Protein AF-A0A534QZD4-F1 (afdb_monomer_lite)

Radius of gyration: 24.25 Å; chains: 1; bounding box: 90×57×41 Å

Foldseek 3Di:
DPPPDPPPPPDPPPPPPPPPPPDAQPNDPCRVVLLVVLLVVLPVFAQQAPQQALVSSLVSSLVSLVVCCVVVSHPPNSSVVSSVQSNQFCRNQPQKFWKWWDDPPDDALDIDIHIDSHQVVNDYDPPIWMFTAPGRTRVCRLPPQDTDTPDDDDDDPDGGSDDD

pLDDT: mean 78.19, std 18.88, range [34.69, 98.44]

Secondary structure (DSSP, 8-state):
---SSSSS-------------PPPTTSSTTHHHHHHHHHHHHHHHS-TTT-SSHHHHHHHHHHHHHHHHHTTSS-GGGHHHHHHHHTTB-TT-TT-EEEEEPPTTSPTT--EEEEESSGGG-PPPTT--EEE-SSSBTTTTTT----EE---S----PPPS---

Structure (mmCIF, N/CA/C/O backbone):
data_AF-A0A534QZD4-F1
#
_entry.id   AF-A0A534QZD4-F1
#
loop_
_atom_site.group_PDB
_atom_site.id
_atom_site.type_symbol
_atom_site.label_atom_id
_atom_site.label_alt_id
_atom_site.label_comp_id
_atom_site.label_asym_id
_atom_site.label_entity_id
_atom_site.label_seq_id
_atom_site.pdbx_PDB_ins_code
_atom_site.Cartn_x
_atom_site.Cartn_y
_atom_site.Cartn_z
_atom_site.occupancy
_atom_site.B_iso_or_equiv
_atom_site.auth_seq_id
_atom_site.auth_comp_id
_atom_site.auth_asym_id
_atom_site.auth_atom_id
_atom_site.pdbx_PDB_model_num
ATOM 1 N N . MET A 1 1 ? -64.796 38.487 -14.837 1.00 39.72 1 MET A N 1
ATOM 2 C CA . MET A 1 1 ? -64.273 38.763 -13.482 1.00 39.72 1 MET A CA 1
ATOM 3 C C . MET A 1 1 ? -63.276 37.658 -13.155 1.00 39.72 1 MET A C 1
ATOM 5 O O . MET A 1 1 ? -63.660 36.579 -12.735 1.00 39.72 1 MET A O 1
ATOM 9 N N . ARG A 1 2 ? -62.022 37.877 -13.568 1.00 48.62 2 ARG A N 1
ATOM 10 C CA . ARG A 1 2 ? -60.943 36.885 -13.733 1.00 48.62 2 ARG A CA 1
ATOM 11 C C . ARG A 1 2 ? -59.748 37.285 -12.860 1.00 48.62 2 ARG A C 1
ATOM 13 O O . ARG A 1 2 ? -58.672 37.449 -13.400 1.00 48.62 2 ARG A O 1
ATOM 20 N N . PHE A 1 3 ? -59.928 37.553 -11.564 1.00 43.56 3 PHE A N 1
ATOM 21 C CA . PHE A 1 3 ? -58.823 38.098 -10.749 1.00 43.56 3 PHE A CA 1
ATOM 22 C C . PHE A 1 3 ? -58.857 37.727 -9.255 1.00 43.56 3 PHE A C 1
ATOM 24 O O . PHE A 1 3 ? -58.450 38.536 -8.436 1.00 43.56 3 PHE A O 1
ATOM 31 N N . LEU A 1 4 ? -59.317 36.531 -8.860 1.00 46.62 4 LEU A N 1
ATOM 32 C CA . LEU A 1 4 ? -59.301 36.130 -7.436 1.00 46.62 4 LEU A CA 1
ATOM 33 C C . LEU A 1 4 ? -58.994 34.637 -7.194 1.00 46.62 4 LEU A C 1
ATOM 35 O O . LEU A 1 4 ? -59.539 34.040 -6.276 1.00 46.62 4 LEU A O 1
ATOM 39 N N . VAL A 1 5 ? -58.136 34.002 -8.003 1.00 46.34 5 VAL A N 1
ATOM 40 C CA . VAL A 1 5 ? -57.723 32.593 -7.757 1.00 46.34 5 VAL A CA 1
ATOM 41 C C . VAL A 1 5 ? -56.195 32.422 -7.669 1.00 46.34 5 VAL A C 1
ATOM 43 O O . VAL A 1 5 ? -55.698 31.352 -7.343 1.00 46.34 5 VAL A O 1
ATOM 46 N N . SER A 1 6 ? -55.412 33.484 -7.870 1.00 43.28 6 SER A N 1
ATOM 47 C CA . SER A 1 6 ? -53.945 33.382 -7.980 1.00 43.28 6 SER A CA 1
ATOM 48 C C . SER A 1 6 ? -53.164 33.594 -6.673 1.00 43.28 6 SER A C 1
ATOM 50 O O . SER A 1 6 ? -51.946 33.709 -6.727 1.00 43.28 6 SER A O 1
ATOM 52 N N . ALA A 1 7 ? -53.815 33.645 -5.505 1.00 46.75 7 ALA A N 1
ATOM 53 C CA . ALA A 1 7 ? -53.177 34.099 -4.258 1.00 46.75 7 ALA A CA 1
ATOM 54 C C . ALA A 1 7 ? -52.979 33.023 -3.166 1.00 46.75 7 ALA A C 1
ATOM 56 O O . ALA A 1 7 ? -52.771 33.377 -2.011 1.00 46.75 7 ALA A O 1
ATOM 57 N N . LEU A 1 8 ? -53.030 31.722 -3.488 1.00 49.00 8 LEU A N 1
ATOM 58 C CA . LEU A 1 8 ? -52.866 30.647 -2.485 1.00 49.00 8 LEU A CA 1
ATOM 59 C C . LEU A 1 8 ? -51.795 29.591 -2.808 1.00 49.00 8 LEU A C 1
ATOM 61 O O . LEU A 1 8 ? -51.758 28.543 -2.174 1.00 49.00 8 LEU A O 1
ATOM 65 N N . ILE A 1 9 ? -50.871 29.854 -3.735 1.00 55.41 9 ILE A N 1
ATOM 66 C CA . ILE A 1 9 ? -49.767 28.920 -4.048 1.00 55.41 9 ILE A CA 1
ATOM 67 C C . ILE A 1 9 ? -48.424 29.617 -3.797 1.00 55.41 9 ILE A C 1
ATOM 69 O O . ILE A 1 9 ? -47.546 29.691 -4.648 1.00 55.41 9 ILE A O 1
ATOM 73 N N . GLY A 1 10 ? -48.299 30.204 -2.608 1.00 51.59 10 GLY A N 1
ATOM 74 C CA . GLY A 1 10 ? -47.109 30.900 -2.119 1.00 51.59 10 GLY A CA 1
ATOM 75 C C . GLY A 1 10 ? -46.444 30.153 -0.966 1.00 51.59 10 GLY A C 1
ATOM 76 O O . GLY A 1 10 ? -46.134 30.750 0.054 1.00 51.59 10 GLY A O 1
ATOM 77 N N . CYS A 1 11 ? -46.290 28.835 -1.075 1.00 51.53 11 CYS A N 1
ATOM 78 C CA . CYS A 1 11 ? -45.468 28.058 -0.146 1.00 51.53 11 CYS A CA 1
ATOM 79 C C . CYS A 1 11 ? -44.905 26.827 -0.865 1.00 51.53 11 CYS A C 1
ATOM 81 O O . CYS A 1 11 ? -45.069 25.685 -0.443 1.00 51.53 11 CYS A O 1
ATOM 83 N N . ALA A 1 12 ? -44.262 27.065 -2.011 1.00 57.97 12 ALA A N 1
ATOM 84 C CA . ALA A 1 12 ? -43.355 26.088 -2.591 1.00 57.97 12 ALA A CA 1
ATOM 85 C C . ALA A 1 12 ? -42.131 26.016 -1.671 1.00 57.97 12 ALA A C 1
ATOM 87 O O . ALA A 1 12 ? -41.159 26.752 -1.832 1.00 57.97 12 ALA A O 1
ATOM 88 N N . LEU A 1 13 ? -42.236 25.166 -0.650 1.00 54.75 13 LEU A N 1
ATOM 89 C CA . LEU A 1 13 ? -41.132 24.710 0.172 1.00 54.75 13 LEU A CA 1
ATOM 90 C C . LEU A 1 13 ? -40.152 24.011 -0.780 1.00 54.75 13 LEU A C 1
ATOM 92 O O . LEU A 1 13 ? -40.285 22.825 -1.082 1.00 54.75 13 LEU A O 1
ATOM 96 N N . VAL A 1 14 ? -39.211 24.776 -1.335 1.00 57.28 14 VAL A N 1
ATOM 97 C CA . VAL A 1 14 ? -38.081 24.238 -2.086 1.00 57.28 14 VAL A CA 1
ATOM 98 C C . VAL A 1 14 ? -37.223 23.506 -1.061 1.00 57.28 14 VAL A C 1
ATOM 100 O O . VAL A 1 14 ? -36.312 24.069 -0.463 1.00 57.28 14 VAL A O 1
ATOM 103 N N . LEU A 1 15 ? -37.563 22.241 -0.821 1.00 53.72 15 LEU A N 1
ATOM 104 C CA . LEU A 1 15 ? -36.678 21.252 -0.226 1.00 53.72 15 LEU A CA 1
ATOM 105 C C . LEU A 1 15 ? -35.525 21.067 -1.208 1.00 53.72 15 LEU A C 1
ATOM 107 O O . LEU A 1 15 ? -35.501 20.140 -2.019 1.00 53.72 15 LEU A O 1
ATOM 111 N N . THR A 1 16 ? -34.565 21.987 -1.158 1.00 56.31 16 THR A N 1
ATOM 112 C CA . THR A 1 16 ? -33.219 21.732 -1.636 1.00 56.31 16 THR A CA 1
ATOM 113 C C . THR A 1 16 ? -32.700 20.566 -0.809 1.00 56.31 16 THR A C 1
ATOM 115 O O . THR A 1 16 ? -32.209 20.710 0.307 1.00 56.31 16 THR A O 1
ATOM 118 N N . GLY A 1 17 ? -32.867 19.361 -1.350 1.00 47.66 17 GLY A N 1
ATOM 119 C CA . GLY A 1 17 ? -32.149 18.187 -0.902 1.00 47.66 17 GLY A CA 1
ATOM 120 C C . GLY A 1 17 ? -30.670 18.448 -1.132 1.00 47.66 17 GLY A C 1
ATOM 121 O O . GLY A 1 17 ? -30.125 18.064 -2.166 1.00 47.66 17 GLY A O 1
ATOM 122 N N . ALA A 1 18 ? -30.028 19.130 -0.184 1.00 48.41 18 ALA A N 1
ATOM 123 C CA . ALA A 1 18 ? -28.590 19.129 -0.061 1.00 48.41 18 ALA A CA 1
ATOM 124 C C . ALA A 1 18 ? -28.210 17.657 0.084 1.00 48.41 18 ALA A C 1
ATOM 126 O O . ALA A 1 18 ? -28.401 17.038 1.131 1.00 48.41 18 ALA A O 1
ATOM 127 N N . ARG A 1 19 ? -27.749 17.060 -1.018 1.00 48.72 19 ARG A N 1
ATOM 128 C CA . ARG A 1 19 ? -27.028 15.797 -0.976 1.00 48.72 19 ARG A CA 1
ATOM 129 C C . ARG A 1 19 ? -25.882 16.079 -0.017 1.00 48.72 19 ARG A C 1
ATOM 131 O O . ARG A 1 19 ? -24.965 16.809 -0.378 1.00 48.72 19 ARG A O 1
ATOM 138 N N . VAL A 1 20 ? -25.969 15.580 1.215 1.00 48.69 20 VAL A N 1
ATOM 139 C CA . VAL A 1 20 ? -24.834 15.585 2.132 1.00 48.69 20 VAL A CA 1
ATOM 140 C C . VAL A 1 20 ? -23.797 14.715 1.441 1.00 48.69 20 VAL A C 1
ATOM 142 O O . VAL A 1 20 ? -23.859 13.488 1.499 1.00 48.69 20 VAL A O 1
ATOM 145 N N . ALA A 1 21 ? -22.917 15.350 0.670 1.00 59.88 21 ALA A N 1
ATOM 146 C CA . ALA A 1 21 ? -21.754 14.703 0.117 1.00 59.88 21 ALA A CA 1
ATOM 147 C C . ALA A 1 21 ? -20.974 14.210 1.334 1.00 59.88 21 ALA A C 1
ATOM 149 O O . ALA A 1 21 ? -20.469 15.001 2.130 1.00 59.88 21 ALA A O 1
ATOM 150 N N . GLY A 1 22 ? -21.000 12.898 1.565 1.00 62.75 22 GLY A N 1
ATOM 151 C CA . GLY A 1 22 ? -20.241 12.309 2.651 1.00 62.75 22 GLY A CA 1
ATOM 152 C C . GLY A 1 22 ? -18.774 12.641 2.421 1.00 62.75 22 GLY A C 1
ATOM 153 O O . GLY A 1 22 ? -18.256 12.328 1.353 1.00 62.75 22 GLY A O 1
ATOM 154 N N . ALA A 1 23 ? -18.135 13.277 3.404 1.00 77.00 23 ALA A N 1
ATOM 155 C CA . ALA A 1 23 ? -16.720 13.626 3.338 1.00 77.00 23 ALA A CA 1
ATOM 156 C C . AL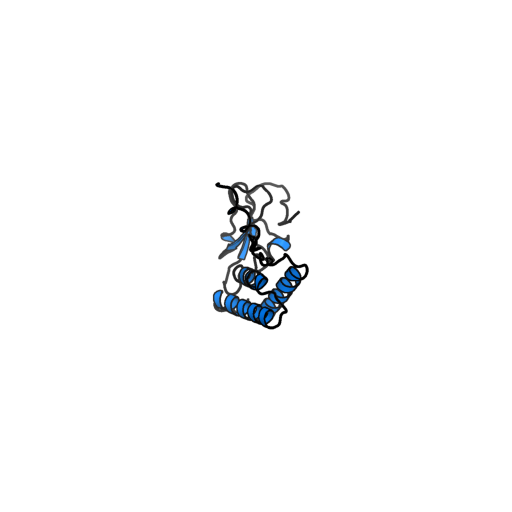A A 1 23 ? -15.900 12.403 2.890 1.00 77.00 23 ALA A C 1
ATOM 158 O O . ALA A 1 23 ? -16.044 11.313 3.463 1.00 77.00 23 ALA A O 1
ATOM 159 N N . ALA A 1 24 ? -15.064 12.569 1.873 1.00 86.38 24 ALA A N 1
ATOM 160 C CA . ALA A 1 24 ? -14.123 11.561 1.429 1.00 86.38 24 ALA A CA 1
ATOM 161 C C . ALA A 1 24 ? -13.125 11.224 2.551 1.00 86.38 24 ALA A C 1
ATOM 163 O O . ALA A 1 24 ? -13.068 11.862 3.610 1.00 86.38 24 ALA A O 1
ATOM 164 N N . CYS A 1 25 ? -12.368 10.147 2.355 1.00 90.38 25 CYS A N 1
ATOM 165 C CA . CYS A 1 25 ? -11.230 9.889 3.224 1.00 90.38 25 CYS A CA 1
ATOM 166 C C . CYS A 1 25 ? -10.130 10.908 2.930 1.00 90.38 25 CYS A C 1
ATOM 168 O O . CYS A 1 25 ? -9.724 11.028 1.777 1.00 90.38 25 CYS A O 1
ATOM 170 N N . GLY A 1 26 ? -9.652 11.595 3.964 1.00 88.69 26 GLY A N 1
ATOM 171 C CA . GLY A 1 26 ? -8.655 12.663 3.853 1.00 88.69 26 GLY A CA 1
ATOM 172 C C . GLY A 1 26 ? -9.243 14.056 4.078 1.00 88.69 26 GLY A C 1
ATOM 173 O O . GLY A 1 26 ? -8.506 14.967 4.432 1.00 88.69 26 GLY A O 1
ATOM 174 N N . ASP A 1 27 ? -10.566 14.204 3.985 1.00 90.00 27 ASP A N 1
ATOM 175 C CA . ASP A 1 27 ? -11.252 15.480 4.229 1.00 90.00 27 ASP A CA 1
ATOM 176 C C . ASP A 1 27 ? -11.253 15.869 5.716 1.00 90.00 27 ASP A C 1
ATOM 178 O O . ASP A 1 27 ? -11.516 17.020 6.063 1.00 90.00 27 ASP A O 1
ATOM 182 N N . ARG A 1 28 ? -11.005 14.910 6.620 1.00 90.12 28 ARG A N 1
ATOM 183 C CA . ARG A 1 28 ? -10.876 15.176 8.056 1.00 90.12 28 ARG A CA 1
ATOM 184 C C . ARG A 1 28 ? -9.412 15.099 8.487 1.00 90.12 28 ARG A C 1
ATOM 186 O O . ARG A 1 28 ? -8.749 14.125 8.132 1.00 90.12 28 ARG A O 1
ATOM 193 N N . PRO A 1 29 ? -8.938 16.017 9.352 1.00 89.06 29 PRO A N 1
ATOM 194 C CA . PRO A 1 29 ? -7.542 16.050 9.801 1.00 89.06 29 PRO A CA 1
ATOM 195 C C . PRO A 1 29 ? -7.018 14.727 10.384 1.00 89.06 29 PRO A C 1
ATOM 197 O O . PRO A 1 29 ? -5.839 14.422 10.255 1.00 89.06 29 PRO A O 1
ATOM 200 N N . GLY A 1 30 ? -7.884 13.920 11.009 1.00 92.62 30 GLY A N 1
ATOM 201 C CA . GLY A 1 30 ? -7.506 12.629 11.597 1.00 92.62 30 GLY A CA 1
ATOM 202 C C . GLY A 1 30 ? -7.454 11.449 10.619 1.00 92.62 30 GLY A C 1
ATOM 203 O O . GLY A 1 30 ? -6.921 10.398 10.972 1.00 92.62 30 GLY A O 1
ATOM 204 N N . ASP A 1 31 ? -7.985 11.588 9.401 1.00 93.88 31 ASP A N 1
ATOM 205 C CA . ASP A 1 31 ? -8.084 10.478 8.447 1.00 93.88 31 ASP A CA 1
ATOM 206 C C . ASP A 1 31 ? -6.715 9.919 8.021 1.00 93.88 31 ASP A C 1
ATOM 208 O O . ASP A 1 31 ? -6.562 8.693 8.042 1.00 93.88 31 ASP A O 1
ATOM 212 N N . PRO A 1 32 ? -5.700 10.744 7.679 1.00 92.25 32 PRO A N 1
ATOM 213 C CA . PRO A 1 32 ? -4.390 10.226 7.287 1.00 92.25 32 PRO A CA 1
ATOM 214 C C . PRO A 1 32 ? -3.726 9.421 8.410 1.00 92.25 32 PRO A C 1
ATOM 216 O O . PRO A 1 32 ? -3.219 8.326 8.166 1.00 92.25 32 PRO A O 1
ATOM 219 N N . GLY A 1 33 ? -3.797 9.923 9.648 1.00 94.69 33 GLY A N 1
ATOM 220 C CA . GLY A 1 33 ? -3.260 9.244 10.828 1.00 94.69 33 GLY A CA 1
ATOM 221 C C . GLY A 1 33 ? -3.969 7.920 11.112 1.00 94.69 33 GLY A C 1
ATOM 222 O O . GLY A 1 33 ? -3.312 6.906 11.336 1.00 94.69 33 GLY A O 1
ATOM 223 N N . ALA A 1 34 ? -5.301 7.894 11.021 1.00 96.19 34 ALA A N 1
ATOM 224 C CA . ALA A 1 34 ? -6.090 6.677 11.208 1.00 96.19 34 ALA A CA 1
ATOM 225 C C . ALA A 1 34 ? -5.788 5.615 10.138 1.00 96.19 34 ALA A C 1
ATOM 227 O O . ALA A 1 34 ? -5.652 4.429 10.452 1.00 96.19 34 ALA A O 1
ATOM 228 N N . VAL A 1 35 ? -5.642 6.026 8.872 1.00 95.88 35 VAL A N 1
ATOM 229 C CA . VAL A 1 35 ? -5.236 5.127 7.782 1.00 95.88 35 VAL A CA 1
ATOM 230 C C . VAL A 1 35 ? -3.834 4.580 8.038 1.00 95.88 35 VAL A C 1
ATOM 232 O O . VAL A 1 35 ? -3.646 3.369 7.953 1.00 95.88 35 VAL A O 1
ATOM 235 N N . ALA A 1 36 ? -2.867 5.435 8.383 1.00 94.00 36 ALA A N 1
ATOM 236 C CA . ALA A 1 36 ? -1.495 5.018 8.669 1.00 94.00 36 ALA A CA 1
ATOM 237 C C . ALA A 1 36 ? -1.424 4.034 9.849 1.00 94.00 36 ALA A C 1
ATOM 239 O O . ALA A 1 36 ? -0.814 2.974 9.723 1.00 94.00 36 ALA A O 1
ATOM 240 N N . ALA A 1 37 ? -2.118 4.327 10.952 1.00 96.12 37 ALA A N 1
ATOM 241 C CA . ALA A 1 37 ? -2.179 3.452 12.121 1.00 96.12 37 ALA A CA 1
ATOM 242 C C . ALA A 1 37 ? -2.817 2.093 11.793 1.00 96.12 37 ALA A C 1
ATOM 244 O O . ALA A 1 37 ? -2.293 1.050 12.177 1.00 96.12 37 ALA A O 1
ATOM 245 N N . THR A 1 38 ? -3.912 2.086 11.025 1.00 97.38 38 THR A N 1
ATOM 246 C CA . THR A 1 38 ? -4.571 0.833 10.621 1.00 97.38 38 THR A CA 1
ATOM 247 C C . THR A 1 38 ? -3.679 0.003 9.695 1.00 97.38 38 THR A C 1
ATOM 249 O O . THR A 1 38 ? -3.656 -1.221 9.796 1.00 97.38 38 THR A O 1
ATOM 252 N N . ARG A 1 39 ? -2.923 0.649 8.797 1.00 94.81 39 ARG A N 1
ATOM 253 C CA . ARG A 1 39 ? -1.948 -0.037 7.938 1.00 94.81 39 ARG A CA 1
ATOM 254 C C . ARG A 1 39 ? -0.818 -0.654 8.759 1.00 94.81 39 ARG A C 1
ATOM 256 O O . ARG A 1 39 ? -0.547 -1.830 8.577 1.00 94.81 39 ARG A O 1
ATOM 263 N N . ALA A 1 40 ? -0.257 0.085 9.715 1.00 93.06 40 ALA A N 1
ATOM 264 C CA . ALA A 1 40 ? 0.754 -0.448 10.626 1.00 93.06 40 ALA A CA 1
ATOM 265 C C . ALA A 1 40 ? 0.226 -1.643 11.445 1.00 93.06 40 ALA A C 1
ATOM 267 O O . ALA A 1 40 ? 0.932 -2.632 11.623 1.00 93.06 40 ALA A O 1
ATOM 268 N N . ALA A 1 41 ? -1.035 -1.596 11.891 1.00 94.81 41 ALA A N 1
ATOM 269 C CA . ALA A 1 41 ? -1.680 -2.728 12.557 1.00 94.81 41 ALA A CA 1
ATOM 270 C C . ALA A 1 41 ? -1.846 -3.942 11.625 1.00 94.81 41 ALA A C 1
ATOM 272 O O . ALA A 1 41 ? -1.654 -5.077 12.057 1.00 94.81 41 ALA A O 1
ATOM 273 N N . ALA A 1 42 ? -2.170 -3.719 10.347 1.00 93.69 42 ALA A N 1
ATOM 274 C CA . ALA A 1 42 ? -2.223 -4.786 9.352 1.00 93.69 42 ALA A CA 1
ATOM 275 C C . ALA A 1 42 ? -0.834 -5.383 9.087 1.00 93.69 42 ALA A C 1
ATOM 277 O O . ALA A 1 42 ? -0.714 -6.598 9.029 1.00 93.69 42 ALA A O 1
ATOM 278 N N . ASP A 1 43 ? 0.213 -4.563 9.001 1.00 89.12 43 ASP A N 1
ATOM 279 C CA . ASP A 1 43 ? 1.588 -5.041 8.810 1.00 89.12 43 ASP A CA 1
ATOM 280 C C . ASP A 1 43 ? 2.096 -5.848 10.018 1.00 89.12 43 ASP A C 1
ATOM 282 O O . ASP A 1 43 ? 2.859 -6.796 9.850 1.00 89.12 43 ASP A O 1
ATOM 286 N N . ALA A 1 44 ? 1.643 -5.515 11.231 1.00 90.62 44 ALA A N 1
ATOM 287 C CA . ALA A 1 44 ? 1.963 -6.268 12.444 1.00 90.62 44 ALA A CA 1
ATOM 288 C C . ALA A 1 44 ? 1.148 -7.568 12.594 1.00 90.62 44 ALA A C 1
ATOM 290 O O . ALA A 1 44 ? 1.640 -8.539 13.163 1.00 90.62 44 ALA A O 1
ATOM 291 N N . GLY A 1 45 ? -0.108 -7.578 12.133 1.00 90.31 45 GLY A N 1
ATOM 292 C CA . GLY A 1 45 ? -1.046 -8.688 12.337 1.00 90.31 45 GLY A CA 1
ATOM 293 C C . GLY A 1 45 ? -1.188 -9.654 11.158 1.00 90.31 45 GLY A C 1
ATOM 294 O O . GLY A 1 45 ? -1.668 -10.771 11.344 1.00 90.31 45 GLY A O 1
ATOM 295 N N . CYS A 1 46 ? -0.796 -9.246 9.951 1.00 92.38 46 CYS A N 1
ATOM 296 C CA . CYS A 1 46 ? -0.910 -10.040 8.732 1.00 92.38 46 CYS A CA 1
ATOM 297 C C . CYS A 1 46 ? 0.478 -10.430 8.230 1.00 92.38 46 CYS A C 1
ATOM 299 O O . CYS A 1 46 ? 1.269 -9.574 7.839 1.00 92.38 46 CYS A O 1
ATOM 301 N N . ASP A 1 47 ? 0.761 -11.731 8.183 1.00 84.88 47 ASP A N 1
ATOM 302 C CA . ASP A 1 47 ? 2.066 -12.224 7.746 1.00 84.88 47 ASP A CA 1
ATOM 303 C C . ASP A 1 47 ? 2.282 -11.985 6.240 1.00 84.88 47 ASP A C 1
ATOM 305 O O . ASP A 1 47 ? 1.780 -12.715 5.387 1.00 84.88 47 ASP A O 1
ATOM 309 N N . CYS A 1 48 ? 3.026 -10.930 5.909 1.00 85.81 48 CYS A N 1
ATOM 310 C CA . CYS A 1 48 ? 3.360 -10.562 4.535 1.00 85.81 48 CYS A CA 1
ATOM 311 C C . CYS A 1 48 ? 4.345 -11.547 3.877 1.00 85.81 48 CYS A C 1
ATOM 313 O O . CYS A 1 48 ? 4.260 -11.783 2.667 1.00 85.81 48 CYS A O 1
ATOM 315 N N . ALA A 1 49 ? 5.275 -12.106 4.662 1.00 76.62 49 ALA A N 1
ATOM 316 C CA . ALA A 1 49 ? 6.401 -12.898 4.172 1.00 76.62 49 ALA A CA 1
ATOM 317 C C . ALA A 1 49 ? 6.013 -14.353 3.896 1.00 76.62 49 ALA A C 1
ATOM 319 O O . ALA A 1 49 ? 6.506 -14.945 2.936 1.00 76.62 49 ALA A O 1
ATOM 320 N N . THR A 1 50 ? 5.119 -14.920 4.709 1.00 72.06 50 THR A N 1
ATOM 321 C CA . THR A 1 50 ? 4.686 -16.319 4.575 1.00 72.06 50 THR A CA 1
ATOM 322 C C . THR A 1 50 ? 3.280 -16.475 4.005 1.00 72.06 50 THR A C 1
ATOM 324 O O . THR A 1 50 ? 2.835 -17.606 3.794 1.00 72.06 50 THR A O 1
ATOM 327 N N . ALA A 1 51 ? 2.575 -15.374 3.703 1.00 79.81 51 ALA A N 1
ATOM 328 C CA . ALA A 1 51 ? 1.265 -15.435 3.060 1.00 79.81 51 ALA A CA 1
ATOM 329 C C . ALA A 1 51 ? 1.303 -16.347 1.823 1.00 79.81 51 ALA A C 1
ATOM 331 O O . ALA A 1 51 ? 1.886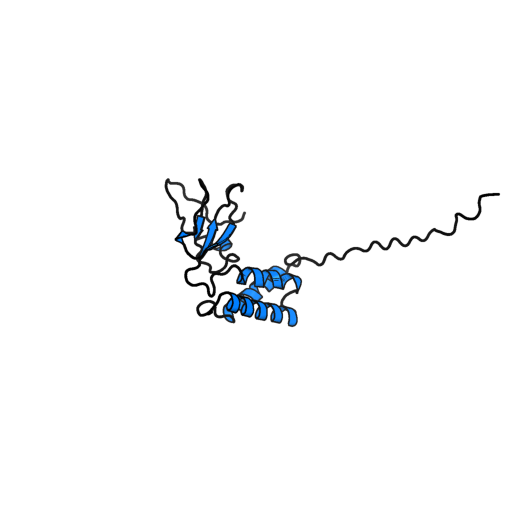 -16.011 0.796 1.00 79.81 51 ALA A O 1
ATOM 332 N N . ALA A 1 52 ? 0.611 -17.487 1.902 1.00 79.31 52 ALA A N 1
ATOM 333 C CA . ALA A 1 52 ? 0.596 -18.488 0.833 1.00 79.31 52 ALA A CA 1
ATOM 334 C C . ALA A 1 52 ? -0.009 -17.962 -0.483 1.00 79.31 52 ALA A C 1
ATOM 336 O O . ALA A 1 52 ? 0.257 -18.493 -1.559 1.00 79.31 52 ALA A O 1
ATOM 337 N N . ARG A 1 53 ? -0.853 -16.925 -0.395 1.00 89.25 53 ARG A N 1
ATOM 338 C CA . ARG A 1 53 ? -1.474 -16.237 -1.532 1.00 89.25 53 ARG A CA 1
ATOM 339 C C . ARG A 1 53 ? -1.669 -14.756 -1.213 1.00 89.25 53 ARG A C 1
ATOM 341 O O . ARG A 1 53 ? -2.132 -14.421 -0.124 1.00 89.25 53 ARG A O 1
ATOM 348 N N . HIS A 1 54 ? -1.448 -13.883 -2.193 1.00 93.69 54 HIS A N 1
ATOM 349 C CA . HIS A 1 54 ? -1.711 -12.441 -2.079 1.00 93.69 54 HIS A CA 1
ATOM 350 C C . HIS A 1 54 ? -3.111 -12.117 -1.545 1.00 93.69 54 HIS A C 1
ATOM 352 O O . HIS A 1 54 ? -3.273 -11.285 -0.658 1.00 93.69 54 HIS A O 1
ATOM 358 N N . GLY A 1 55 ? -4.128 -12.837 -2.032 1.00 93.19 55 GLY A N 1
ATOM 359 C CA . GLY A 1 55 ? -5.500 -12.654 -1.567 1.00 93.19 55 GLY A CA 1
ATOM 360 C C . GLY A 1 55 ? -5.654 -12.866 -0.060 1.00 93.19 55 GLY A C 1
ATOM 361 O O . GLY A 1 55 ? -6.392 -12.123 0.561 1.00 93.19 55 GLY A O 1
ATOM 362 N N . ALA A 1 56 ? -4.921 -13.808 0.550 1.00 92.69 56 ALA A N 1
ATOM 363 C CA . ALA A 1 56 ? -5.031 -14.072 1.989 1.00 92.69 56 ALA A CA 1
ATOM 364 C C . ALA A 1 56 ? -4.483 -12.902 2.808 1.00 92.69 56 ALA A C 1
ATOM 366 O O . ALA A 1 56 ? -5.072 -12.527 3.819 1.00 92.69 56 ALA A O 1
ATOM 367 N N . TYR A 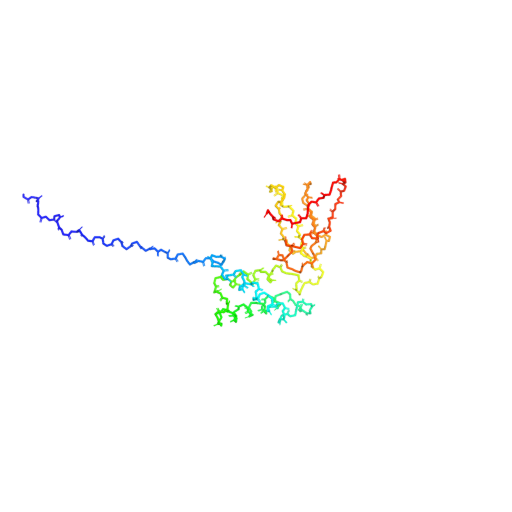1 57 ? -3.389 -12.295 2.342 1.00 94.38 57 TYR A N 1
ATOM 368 C CA . TYR A 1 57 ? -2.862 -11.076 2.942 1.00 94.38 57 TYR A CA 1
ATOM 369 C C . TYR A 1 57 ? -3.869 -9.919 2.824 1.00 94.38 57 TYR A C 1
ATOM 371 O O . TYR A 1 57 ? -4.156 -9.250 3.816 1.00 94.38 57 TYR A O 1
ATOM 379 N N . VAL A 1 58 ? -4.470 -9.718 1.644 1.00 95.88 58 VAL A N 1
ATOM 380 C CA . VAL A 1 58 ? -5.486 -8.669 1.437 1.00 95.88 58 VAL A CA 1
ATOM 381 C C . VAL A 1 58 ? -6.735 -8.914 2.290 1.00 95.88 58 VAL A C 1
ATOM 383 O O . VAL A 1 58 ? -7.257 -7.966 2.877 1.00 95.88 58 VAL A O 1
ATOM 386 N N . ASP A 1 59 ? -7.186 -10.164 2.403 1.00 95.81 59 ASP A N 1
ATOM 387 C CA . ASP A 1 59 ? -8.319 -10.568 3.242 1.00 95.81 59 ASP A CA 1
ATOM 388 C C . ASP A 1 59 ? -8.034 -10.259 4.722 1.00 95.81 59 ASP A C 1
ATOM 390 O O . ASP A 1 59 ? -8.870 -9.664 5.406 1.00 95.81 59 ASP A O 1
ATOM 394 N N . CYS A 1 60 ? -6.830 -10.589 5.202 1.00 96.31 60 CYS A N 1
ATOM 395 C CA . CYS A 1 60 ? -6.388 -10.267 6.557 1.00 96.31 60 CYS A CA 1
ATOM 396 C C . CYS A 1 60 ? -6.379 -8.750 6.806 1.00 96.31 60 CYS A C 1
ATOM 398 O O . CYS A 1 60 ? -7.017 -8.270 7.747 1.00 96.31 60 CYS A O 1
ATOM 400 N N . ALA A 1 61 ? -5.747 -7.972 5.921 1.00 96.44 61 ALA A N 1
ATOM 401 C CA . ALA A 1 61 ? -5.697 -6.516 6.041 1.00 96.44 61 ALA A CA 1
ATOM 402 C C . ALA A 1 61 ? -7.100 -5.882 5.980 1.00 96.44 61 ALA A C 1
ATOM 404 O O . ALA A 1 61 ? -7.391 -4.908 6.679 1.00 96.44 61 ALA A O 1
ATOM 405 N N . ALA A 1 62 ? -8.007 -6.452 5.180 1.00 97.88 62 ALA A N 1
ATOM 406 C CA . ALA A 1 62 ? -9.407 -6.049 5.142 1.00 97.88 62 ALA A CA 1
ATOM 407 C C . ALA A 1 62 ? -10.142 -6.360 6.455 1.00 97.88 62 ALA A C 1
ATOM 409 O O . ALA A 1 62 ? -10.990 -5.563 6.864 1.00 97.88 62 ALA A O 1
ATOM 410 N N . GLY A 1 63 ? -9.812 -7.470 7.120 1.00 98.06 63 GLY A N 1
ATOM 411 C CA . GLY A 1 63 ? -10.273 -7.803 8.468 1.00 98.06 63 GLY A CA 1
ATOM 412 C C . GLY A 1 63 ? -9.835 -6.765 9.501 1.00 98.06 63 GLY A C 1
ATOM 413 O O . GLY A 1 63 ? -10.678 -6.219 10.209 1.00 98.06 63 GLY A O 1
ATOM 414 N N . VAL A 1 64 ? -8.551 -6.399 9.508 1.00 98.12 64 VAL A N 1
ATOM 415 C CA . VAL A 1 64 ? -8.015 -5.340 10.385 1.00 98.12 64 VAL A CA 1
ATOM 416 C C . VAL A 1 64 ? -8.710 -3.998 10.127 1.00 98.12 64 VAL A C 1
ATOM 418 O O . VAL A 1 64 ? -9.152 -3.330 11.061 1.00 98.12 64 VAL A O 1
ATOM 421 N N . ALA A 1 65 ? -8.898 -3.619 8.860 1.00 97.94 65 ALA A N 1
ATOM 422 C CA . ALA A 1 65 ? -9.603 -2.386 8.509 1.00 97.94 65 ALA A CA 1
ATOM 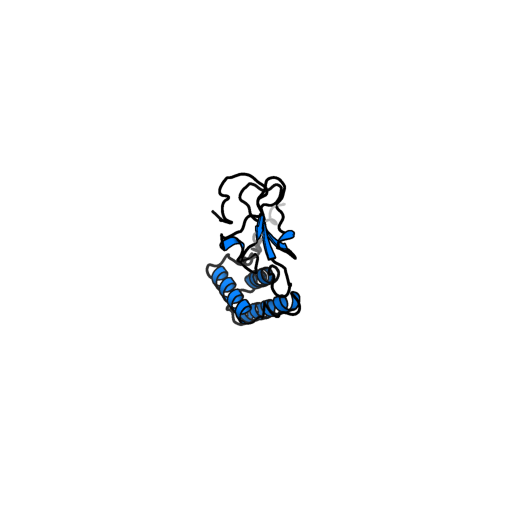423 C C . ALA A 1 65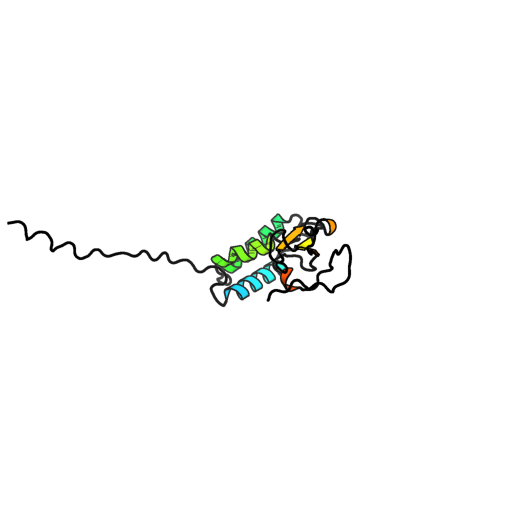 ? -11.088 -2.406 8.914 1.00 97.94 65 ALA A C 1
ATOM 425 O O . ALA A 1 65 ? -11.633 -1.376 9.307 1.00 97.94 65 ALA A O 1
ATOM 426 N N . ASN A 1 66 ? -11.758 -3.559 8.816 1.00 98.44 66 ASN A N 1
ATOM 427 C CA . ASN A 1 66 ? -13.132 -3.732 9.295 1.00 98.44 66 ASN A CA 1
ATOM 428 C C . ASN A 1 66 ? -13.225 -3.536 10.808 1.00 98.44 66 ASN A C 1
ATOM 430 O O . ASN A 1 66 ? -14.133 -2.853 11.279 1.00 98.44 66 ASN A O 1
ATOM 434 N N . GLU A 1 67 ? -12.285 -4.115 11.548 1.00 98.25 67 GLU A N 1
ATOM 435 C CA . GLU A 1 67 ? -12.234 -4.008 12.998 1.00 98.25 67 GLU A CA 1
ATOM 436 C C . GLU A 1 67 ? -12.015 -2.561 13.445 1.00 98.25 67 GLU A C 1
ATOM 438 O O . GLU A 1 67 ? -12.780 -2.051 14.260 1.00 98.25 67 GLU A O 1
ATOM 443 N N . ALA A 1 68 ? -11.066 -1.852 12.830 1.00 97.75 68 ALA A N 1
ATOM 444 C CA . ALA A 1 68 ? -10.836 -0.435 13.102 1.00 97.75 68 ALA A CA 1
ATOM 445 C C . ALA A 1 68 ? -12.076 0.431 12.803 1.00 97.75 68 ALA A C 1
ATOM 447 O O . ALA A 1 68 ? -12.355 1.398 13.510 1.00 97.75 68 ALA A O 1
ATOM 448 N N . VAL A 1 69 ? -12.863 0.082 11.777 1.00 98.06 69 VAL A N 1
ATOM 449 C CA . VAL A 1 69 ? -14.149 0.752 11.513 1.00 98.06 69 VAL A CA 1
ATOM 450 C C . VAL A 1 69 ? -15.175 0.449 12.599 1.00 98.06 69 VAL A C 1
ATOM 452 O O . VAL A 1 69 ? -15.890 1.353 13.030 1.00 98.06 69 VAL A O 1
ATOM 455 N N . ARG A 1 70 ? -15.248 -0.803 13.054 1.00 97.94 70 ARG A N 1
ATOM 456 C CA . ARG A 1 70 ? -16.184 -1.247 14.092 1.00 97.94 70 ARG A CA 1
ATOM 457 C C . ARG A 1 70 ? -15.906 -0.586 15.443 1.00 97.94 70 ARG A C 1
ATOM 459 O O . ARG A 1 70 ? -16.850 -0.231 16.140 1.00 97.94 70 ARG A O 1
ATOM 466 N N . THR A 1 71 ? -14.637 -0.393 15.790 1.00 97.19 71 THR A N 1
ATOM 467 C CA . THR A 1 71 ? -14.200 0.244 17.045 1.00 97.19 71 THR A CA 1
ATOM 468 C C . THR A 1 71 ? -14.147 1.771 16.967 1.00 97.19 71 THR A C 1
ATOM 470 O O . THR A 1 71 ? -13.835 2.425 17.958 1.00 97.19 71 THR A O 1
ATOM 473 N N . GLY A 1 72 ? -14.454 2.359 15.805 1.00 95.81 72 GLY A N 1
ATOM 474 C CA . GLY A 1 72 ? -14.441 3.809 15.594 1.00 95.81 72 GLY A CA 1
ATOM 475 C C . GLY A 1 72 ? -13.047 4.417 15.403 1.00 95.81 72 GLY A C 1
ATOM 476 O O . GLY A 1 72 ? -12.934 5.634 15.274 1.00 95.81 72 GLY A O 1
ATOM 477 N N . GLN A 1 73 ? -11.999 3.595 15.335 1.00 96.44 73 GLN A N 1
ATOM 478 C CA . GLN A 1 73 ? -10.618 4.023 15.081 1.00 96.44 73 GLN A CA 1
ATOM 479 C C . GLN A 1 73 ? -10.397 4.463 13.627 1.00 96.44 73 GLN A C 1
ATOM 481 O O . GLN A 1 73 ? -9.537 5.296 13.354 1.00 96.44 73 GLN A O 1
ATOM 486 N N . LEU A 1 74 ? -11.185 3.928 12.691 1.00 97.19 74 LEU A N 1
ATOM 487 C CA . LEU A 1 74 ? -11.144 4.276 11.275 1.00 97.19 74 LEU A CA 1
ATOM 488 C C . LEU A 1 74 ? -12.537 4.659 10.779 1.00 97.19 74 LEU A C 1
ATOM 490 O O . LEU A 1 74 ? -13.523 3.959 10.995 1.00 97.19 74 LEU A O 1
ATOM 494 N N . ARG A 1 75 ? -12.650 5.747 10.019 1.00 96.00 75 ARG A N 1
ATOM 495 C CA . ARG A 1 75 ? -13.917 6.058 9.350 1.00 96.00 75 ARG A CA 1
ATOM 496 C C . ARG A 1 75 ? -14.232 5.030 8.272 1.00 96.00 75 ARG A C 1
ATOM 498 O O . ARG A 1 75 ? -13.370 4.654 7.481 1.00 96.00 75 ARG A O 1
ATOM 505 N N . ARG A 1 76 ? -15.517 4.696 8.118 1.00 94.50 76 ARG A N 1
ATOM 506 C CA . ARG A 1 76 ? -15.996 3.806 7.044 1.00 94.50 76 ARG A CA 1
ATOM 507 C C . ARG A 1 76 ? -15.523 4.237 5.647 1.00 94.50 76 ARG A C 1
ATOM 509 O O . ARG A 1 76 ? -15.170 3.385 4.839 1.00 94.50 76 ARG A O 1
ATOM 516 N N . GLY A 1 77 ? -15.468 5.547 5.385 1.00 92.94 77 GLY A N 1
ATOM 517 C CA . GLY A 1 77 ? -14.964 6.105 4.123 1.00 92.94 77 GLY A CA 1
ATOM 518 C C . GLY A 1 77 ? -13.472 5.851 3.868 1.00 92.94 77 GLY A C 1
ATOM 519 O O . GLY A 1 77 ? -13.054 5.803 2.717 1.00 92.94 77 GLY A O 1
ATOM 520 N N . CYS A 1 78 ? -12.679 5.623 4.918 1.00 96.38 78 CYS A N 1
ATOM 521 C CA . CYS A 1 78 ? -11.236 5.389 4.835 1.00 96.38 78 CYS A CA 1
ATOM 522 C C . CYS A 1 78 ? -10.835 3.920 4.725 1.00 96.38 78 CYS A C 1
ATOM 524 O O . CYS A 1 78 ? -9.715 3.619 4.313 1.00 96.38 78 CYS A O 1
ATOM 526 N N . ARG A 1 79 ? -11.755 2.991 4.999 1.00 96.94 79 ARG A N 1
ATOM 527 C CA . ARG A 1 79 ? -11.519 1.548 4.851 1.00 96.94 79 ARG A CA 1
ATOM 528 C C . ARG A 1 79 ? -10.927 1.189 3.486 1.00 96.94 79 ARG A C 1
ATOM 530 O O . ARG A 1 79 ? -9.982 0.412 3.392 1.00 96.94 79 ARG A O 1
ATOM 537 N N . ALA A 1 80 ? -11.486 1.763 2.422 1.00 94.94 80 ALA A N 1
ATOM 538 C CA . ALA A 1 80 ? -11.055 1.479 1.059 1.00 94.94 80 ALA A CA 1
ATOM 539 C C . ALA A 1 80 ? -9.604 1.911 0.794 1.00 94.94 80 ALA A C 1
ATOM 541 O O . ALA A 1 80 ? -8.934 1.279 -0.018 1.00 94.94 80 ALA A O 1
ATOM 542 N N . ALA A 1 81 ? -9.107 2.947 1.478 1.00 94.38 81 ALA A N 1
ATOM 543 C CA . ALA A 1 81 ? -7.724 3.395 1.344 1.00 94.38 81 ALA A CA 1
ATOM 544 C C . ALA A 1 81 ? -6.744 2.351 1.903 1.00 94.38 81 ALA A C 1
ATOM 546 O O . ALA A 1 81 ? -5.799 1.977 1.213 1.00 94.38 81 ALA A O 1
ATOM 547 N N . VAL A 1 82 ? -7.026 1.808 3.094 1.00 95.56 82 VAL A N 1
ATOM 548 C CA . VAL A 1 82 ? -6.214 0.748 3.721 1.00 95.56 82 VAL A CA 1
ATOM 549 C C . VAL A 1 82 ? -6.170 -0.496 2.832 1.00 95.56 82 VAL A C 1
ATOM 551 O O . VAL A 1 82 ? -5.093 -0.967 2.467 1.00 95.56 82 VAL A O 1
ATOM 554 N N . VAL A 1 83 ? -7.339 -0.981 2.399 1.00 96.50 83 VAL A N 1
ATOM 555 C CA . VAL A 1 83 ? -7.437 -2.188 1.559 1.00 96.50 83 VAL A CA 1
ATOM 556 C C . VAL A 1 83 ? -6.760 -1.984 0.203 1.00 96.50 83 VAL A C 1
ATOM 558 O O . VAL A 1 83 ? -6.088 -2.884 -0.292 1.00 96.50 83 VAL A O 1
ATOM 561 N N . ARG A 1 84 ? -6.868 -0.789 -0.392 1.00 94.69 84 ARG A N 1
ATOM 562 C CA . ARG A 1 84 ? -6.176 -0.460 -1.647 1.00 94.69 84 ARG A CA 1
ATOM 563 C C . ARG A 1 84 ? -4.657 -0.526 -1.501 1.00 94.69 84 ARG A C 1
ATOM 565 O O . ARG A 1 84 ? -3.992 -0.927 -2.452 1.00 94.69 84 ARG A O 1
ATOM 572 N N . CYS A 1 85 ? -4.108 -0.134 -0.354 1.00 93.88 85 CYS A N 1
ATOM 573 C CA . CYS A 1 85 ? -2.671 -0.233 -0.109 1.00 93.88 85 CYS A CA 1
ATOM 574 C C . CYS A 1 85 ? -2.208 -1.681 0.053 1.00 93.88 85 CYS A C 1
ATOM 576 O O . CYS A 1 85 ? -1.175 -2.042 -0.511 1.00 93.88 85 CYS A O 1
ATOM 578 N N . ALA A 1 86 ? -2.999 -2.515 0.732 1.00 94.38 86 ALA A N 1
ATOM 579 C CA . ALA A 1 86 ? -2.730 -3.946 0.834 1.00 94.38 86 ALA A CA 1
ATOM 580 C C . ALA A 1 86 ? -2.814 -4.640 -0.539 1.00 94.38 86 ALA A C 1
ATOM 582 O O . ALA A 1 86 ? -1.937 -5.413 -0.899 1.00 94.38 86 ALA A O 1
ATOM 583 N N . ALA A 1 87 ? -3.813 -4.298 -1.358 1.00 94.81 87 ALA A N 1
ATOM 584 C CA . ALA A 1 87 ? -3.969 -4.834 -2.715 1.00 94.81 87 ALA A CA 1
ATOM 585 C C . ALA A 1 87 ? -2.890 -4.355 -3.705 1.00 94.81 87 ALA A C 1
ATOM 587 O O . ALA A 1 87 ? -2.759 -4.889 -4.803 1.00 94.81 87 ALA A O 1
ATOM 588 N N . ARG A 1 88 ? -2.133 -3.313 -3.350 1.00 94.06 88 ARG A N 1
ATOM 589 C CA . ARG A 1 88 ? -0.984 -2.818 -4.118 1.00 94.06 88 ARG A CA 1
ATOM 590 C C . ARG A 1 88 ? 0.322 -3.107 -3.382 1.00 94.06 88 ARG A C 1
ATOM 592 O O . ARG A 1 88 ? 1.212 -2.256 -3.388 1.00 94.06 88 ARG A O 1
ATOM 599 N N . SER A 1 89 ? 0.410 -4.271 -2.740 1.00 92.88 89 SER A N 1
ATOM 600 C CA . SER A 1 89 ? 1.625 -4.774 -2.105 1.00 92.88 89 SER A CA 1
ATOM 601 C C . SER A 1 89 ? 2.187 -6.011 -2.809 1.00 92.88 89 SER A C 1
ATOM 603 O O . SER A 1 89 ? 1.522 -6.647 -3.625 1.00 92.88 89 SER A O 1
ATOM 605 N N . THR A 1 90 ? 3.432 -6.346 -2.489 1.00 92.62 90 THR A N 1
ATOM 606 C CA . THR A 1 90 ? 4.128 -7.567 -2.911 1.00 92.62 90 THR A CA 1
ATOM 607 C C . THR A 1 90 ? 3.869 -8.747 -1.969 1.00 92.62 90 THR A C 1
ATOM 609 O O . THR A 1 90 ? 4.300 -9.863 -2.250 1.00 92.62 90 THR A O 1
ATOM 612 N N . CYS A 1 91 ? 3.154 -8.529 -0.860 1.00 92.50 91 CYS A N 1
ATOM 613 C CA . CYS A 1 91 ? 2.899 -9.543 0.159 1.00 92.50 91 CYS A CA 1
ATOM 614 C C . CYS A 1 91 ? 2.146 -10.746 -0.417 1.00 92.50 91 CYS A C 1
ATOM 616 O O . CYS A 1 91 ? 1.126 -10.590 -1.094 1.00 92.50 91 CYS A O 1
ATOM 618 N N . GLY A 1 92 ? 2.649 -11.952 -0.150 1.00 89.56 92 GLY A N 1
ATOM 619 C CA . GLY A 1 92 ? 2.115 -13.194 -0.714 1.00 89.56 92 GLY A CA 1
ATOM 620 C C . GLY A 1 92 ? 2.252 -13.331 -2.237 1.00 89.56 92 GLY A C 1
ATOM 621 O O . GLY A 1 92 ? 1.535 -14.132 -2.842 1.00 89.56 92 GLY A O 1
ATOM 622 N N . VAL A 1 93 ? 3.142 -12.551 -2.865 1.00 90.75 93 VAL A N 1
ATOM 623 C CA . VAL A 1 93 ? 3.541 -12.696 -4.273 1.00 90.75 93 VAL A CA 1
ATOM 624 C C . VAL A 1 93 ? 5.068 -12.830 -4.354 1.00 90.75 93 VAL A C 1
ATOM 626 O O . VAL A 1 93 ? 5.776 -11.826 -4.465 1.00 90.75 93 VAL A O 1
ATOM 629 N N . PRO A 1 94 ? 5.609 -14.059 -4.311 1.00 87.81 94 PRO A N 1
ATOM 630 C CA . PRO A 1 94 ? 7.049 -14.281 -4.394 1.00 87.81 94 PRO A CA 1
ATOM 631 C C . PRO A 1 94 ? 7.667 -13.641 -5.646 1.00 87.81 94 PRO A C 1
ATOM 633 O O . PRO A 1 94 ? 7.154 -13.794 -6.754 1.00 87.81 94 PRO A O 1
ATOM 636 N N . GLY A 1 95 ? 8.771 -12.912 -5.463 1.00 87.88 95 GLY A N 1
ATOM 637 C CA . GLY A 1 95 ? 9.500 -12.238 -6.544 1.00 87.88 95 GLY A CA 1
ATOM 638 C C . GLY A 1 95 ? 8.871 -10.936 -7.053 1.00 87.88 95 GLY A C 1
ATOM 639 O O . GLY A 1 95 ? 9.490 -10.256 -7.875 1.00 87.88 95 GLY A O 1
ATOM 640 N N . ALA A 1 96 ? 7.685 -10.553 -6.569 1.00 91.19 96 ALA A N 1
ATOM 641 C CA . ALA A 1 96 ? 7.083 -9.282 -6.940 1.00 91.19 96 ALA A CA 1
ATOM 642 C C . ALA A 1 96 ? 7.814 -8.090 -6.320 1.00 91.19 96 ALA A C 1
ATOM 644 O O . ALA A 1 96 ? 8.343 -8.157 -5.213 1.00 91.19 96 ALA A O 1
ATOM 645 N N . VAL A 1 97 ? 7.787 -6.970 -7.038 1.00 89.62 97 VAL A N 1
ATOM 646 C CA . VAL A 1 97 ? 8.412 -5.713 -6.630 1.00 89.62 97 VAL A CA 1
ATOM 647 C C . VAL A 1 97 ? 7.454 -4.541 -6.819 1.00 89.62 97 VAL A C 1
ATOM 649 O O . VAL A 1 97 ? 6.639 -4.536 -7.749 1.00 89.62 97 VAL A O 1
ATOM 652 N N . ALA A 1 98 ? 7.575 -3.520 -5.973 1.00 90.44 98 ALA A N 1
ATOM 653 C CA . ALA A 1 98 ? 6.955 -2.227 -6.220 1.00 90.44 98 ALA A CA 1
ATOM 654 C C . ALA A 1 98 ? 7.828 -1.435 -7.204 1.00 90.44 98 ALA A C 1
ATOM 656 O O . ALA A 1 98 ? 8.979 -1.119 -6.920 1.00 90.44 98 ALA A O 1
ATOM 657 N N . CYS A 1 99 ? 7.287 -1.147 -8.385 1.00 88.75 99 CYS A N 1
ATOM 658 C CA . CYS A 1 99 ? 7.975 -0.418 -9.443 1.00 88.75 99 CYS A CA 1
ATOM 659 C C . CYS A 1 99 ? 7.397 0.987 -9.571 1.00 88.75 99 CYS A C 1
ATOM 661 O O . CYS A 1 99 ? 6.204 1.132 -9.856 1.00 88.75 99 CYS A O 1
ATOM 663 N N . CYS A 1 100 ? 8.244 1.998 -9.419 1.00 87.25 100 CYS A N 1
ATOM 664 C CA . CYS A 1 100 ? 7.928 3.392 -9.691 1.00 87.25 100 CYS A CA 1
ATOM 665 C C . CYS A 1 100 ? 8.429 3.753 -11.093 1.00 87.25 100 CYS A C 1
ATOM 667 O O . CYS A 1 100 ? 9.561 3.443 -11.444 1.00 87.25 100 CYS A O 1
ATOM 669 N N . PHE A 1 101 ? 7.592 4.368 -11.921 1.00 84.44 101 PHE A N 1
ATOM 670 C CA . PHE A 1 101 ? 7.939 4.717 -13.298 1.00 84.44 101 PHE A CA 1
ATOM 671 C C . PHE A 1 101 ? 7.179 5.953 -13.765 1.00 84.44 101 PHE A C 1
ATOM 673 O O . PHE A 1 101 ? 6.034 6.181 -13.363 1.00 84.44 101 PHE A O 1
ATOM 680 N N . GLU A 1 102 ? 7.789 6.726 -14.654 1.00 82.38 102 GLU A N 1
ATOM 681 C CA . GLU A 1 102 ? 7.095 7.798 -15.359 1.00 82.38 102 GLU A CA 1
ATOM 682 C C . GLU A 1 102 ? 6.219 7.189 -16.467 1.00 82.38 102 GLU A C 1
ATOM 684 O O . GLU A 1 102 ? 6.718 6.457 -17.334 1.00 82.38 102 GLU A O 1
ATOM 689 N N . PRO A 1 103 ? 4.897 7.428 -16.461 1.00 79.19 103 PRO A N 1
ATOM 690 C CA . PRO A 1 103 ? 4.021 6.902 -17.492 1.00 79.19 103 PRO A CA 1
ATOM 691 C C . PRO A 1 103 ? 4.216 7.673 -18.807 1.00 79.19 103 PRO A C 1
ATOM 693 O O . PRO A 1 103 ? 4.478 8.878 -18.821 1.00 79.19 103 PRO A O 1
ATOM 696 N N . GLY A 1 104 ? 4.027 6.985 -19.934 1.00 79.44 104 GLY A N 1
ATOM 697 C CA . GLY A 1 104 ? 4.017 7.620 -21.248 1.00 79.44 104 GLY A CA 1
ATOM 698 C C . GLY A 1 104 ? 2.924 8.688 -21.342 1.00 79.44 104 GLY A C 1
ATOM 699 O O . GLY A 1 104 ? 1.793 8.466 -20.911 1.00 79.44 104 GLY A O 1
ATOM 700 N N . GLY A 1 105 ? 3.272 9.852 -21.892 1.00 77.25 105 GLY A N 1
ATOM 701 C CA . GLY A 1 105 ? 2.334 10.960 -22.097 1.00 77.25 105 GLY A CA 1
ATOM 702 C C . GLY A 1 105 ? 2.033 11.820 -20.863 1.00 77.25 105 GLY A C 1
ATOM 703 O O . GLY A 1 105 ? 1.251 12.757 -20.984 1.00 77.25 105 GLY A O 1
ATOM 704 N N . ALA A 1 106 ? 2.640 11.554 -19.700 1.00 75.31 106 ALA A N 1
ATOM 705 C CA . ALA A 1 106 ? 2.611 12.500 -18.582 1.00 75.31 106 ALA A CA 1
ATOM 706 C C . ALA A 1 106 ? 3.721 13.555 -18.694 1.00 75.31 106 ALA A C 1
ATOM 708 O O . ALA A 1 106 ? 4.733 13.347 -19.376 1.00 75.31 106 ALA A O 1
ATOM 709 N N . ALA A 1 107 ? 3.523 14.676 -17.992 1.00 72.69 107 ALA A N 1
ATOM 710 C CA . ALA A 1 107 ? 4.594 15.633 -17.750 1.00 72.69 107 ALA A CA 1
ATOM 711 C C . ALA A 1 107 ? 5.745 14.951 -16.987 1.00 72.69 107 ALA A C 1
ATOM 713 O O . ALA A 1 107 ? 5.522 14.026 -16.199 1.00 72.69 107 ALA A O 1
ATOM 714 N N . ALA A 1 108 ? 6.974 15.380 -17.280 1.00 67.44 108 ALA A N 1
ATOM 715 C CA . ALA A 1 108 ? 8.172 14.860 -16.630 1.00 67.44 108 ALA A CA 1
ATOM 716 C C . ALA A 1 108 ? 8.087 15.067 -15.110 1.00 67.44 108 ALA A C 1
ATOM 718 O O . ALA A 1 108 ? 7.571 16.088 -14.659 1.00 67.44 108 ALA A O 1
ATOM 719 N N . GLY A 1 109 ? 8.560 14.089 -14.335 1.00 65.62 109 GLY A N 1
ATOM 720 C CA . GLY A 1 109 ? 8.512 14.127 -12.870 1.00 65.62 109 GLY A CA 1
ATOM 721 C C . GLY A 1 109 ? 7.254 13.517 -12.238 1.00 65.62 109 GLY A C 1
ATOM 722 O O . GLY A 1 109 ? 7.235 13.296 -11.031 1.00 65.62 109 GLY A O 1
ATOM 723 N N . LEU A 1 110 ? 6.220 13.153 -13.013 1.00 74.94 110 LEU A N 1
ATOM 724 C CA . LEU A 1 110 ? 5.084 12.400 -12.467 1.00 74.94 110 LEU A CA 1
ATOM 725 C C . LEU A 1 110 ? 5.371 10.896 -12.427 1.00 74.94 110 LEU A C 1
ATOM 727 O O . LEU A 1 110 ? 5.353 10.220 -13.455 1.00 74.94 110 LEU A O 1
ATOM 731 N N . PHE A 1 111 ? 5.496 10.336 -11.224 1.00 78.88 111 PHE A N 1
ATOM 732 C CA . PHE A 1 111 ? 5.710 8.900 -11.034 1.00 78.88 111 PHE A CA 1
ATOM 733 C C . PHE A 1 111 ? 4.422 8.128 -10.696 1.00 78.88 111 PHE A C 1
ATOM 735 O O . PHE A 1 111 ? 3.641 8.445 -9.786 1.00 78.88 111 PHE A O 1
ATOM 742 N N . LYS A 1 112 ? 4.210 7.008 -11.392 1.00 85.06 112 LYS A N 1
ATOM 743 C CA . LYS A 1 112 ? 3.223 5.985 -11.022 1.00 85.06 112 LYS A CA 1
ATOM 744 C C . LYS A 1 112 ? 3.911 4.800 -10.378 1.00 85.06 112 LYS A C 1
ATOM 746 O O . LYS A 1 112 ? 5.022 4.455 -10.743 1.00 85.06 112 LYS A O 1
ATOM 751 N N . CYS A 1 113 ? 3.208 4.153 -9.453 1.00 88.81 113 CYS A N 1
ATOM 752 C CA . CYS A 1 113 ? 3.653 2.885 -8.891 1.00 88.81 113 CYS A CA 1
ATOM 753 C C . CYS A 1 113 ? 2.759 1.736 -9.355 1.00 88.81 113 CYS A C 1
ATOM 755 O O . CYS A 1 113 ? 1.526 1.848 -9.311 1.00 88.81 113 CYS A O 1
ATOM 757 N N . ALA A 1 114 ? 3.369 0.622 -9.742 1.00 89.56 114 ALA A N 1
ATOM 758 C CA . ALA A 1 114 ? 2.690 -0.638 -10.005 1.00 89.56 114 ALA A CA 1
ATOM 759 C C . ALA A 1 114 ? 3.462 -1.803 -9.384 1.00 89.56 114 ALA A C 1
ATOM 761 O O . ALA A 1 114 ? 4.691 -1.810 -9.382 1.00 89.56 114 ALA A O 1
ATOM 762 N N . ILE A 1 115 ? 2.732 -2.817 -8.919 1.00 92.00 115 ILE A N 1
ATOM 763 C CA . ILE A 1 115 ? 3.342 -4.090 -8.544 1.00 92.00 115 ILE A CA 1
ATOM 764 C C . ILE A 1 115 ? 3.664 -4.858 -9.824 1.00 92.00 115 ILE A C 1
ATOM 766 O O . ILE A 1 115 ? 2.800 -5.072 -10.677 1.00 92.00 115 ILE A O 1
ATOM 770 N N . ARG A 1 116 ? 4.932 -5.230 -9.982 1.00 91.94 116 ARG A N 1
ATOM 771 C CA . ARG A 1 116 ? 5.428 -6.049 -11.090 1.00 91.94 116 ARG A CA 1
ATOM 772 C C . ARG A 1 116 ? 5.836 -7.404 -10.542 1.00 91.94 116 ARG A C 1
ATOM 774 O O . ARG A 1 116 ? 6.322 -7.487 -9.425 1.00 91.94 116 ARG A O 1
ATOM 781 N N . SER A 1 117 ? 5.687 -8.459 -11.338 1.00 90.62 117 SER A N 1
ATOM 782 C CA . SER A 1 117 ? 6.056 -9.817 -10.917 1.00 90.62 117 SER A CA 1
ATOM 783 C C . SER A 1 117 ? 7.570 -10.046 -10.810 1.00 90.62 117 SER A C 1
ATOM 785 O O . SER A 1 117 ? 7.977 -11.128 -10.410 1.00 90.62 117 SER A O 1
ATOM 787 N N . SER A 1 118 ? 8.396 -9.080 -11.230 1.00 89.12 118 SER A N 1
ATOM 788 C CA . SER A 1 118 ? 9.852 -9.088 -11.059 1.00 89.12 118 SER A CA 1
ATOM 789 C C . SER A 1 118 ? 10.460 -7.707 -11.320 1.00 89.12 118 SER A C 1
ATOM 791 O O . SER A 1 118 ? 9.870 -6.884 -12.030 1.00 89.12 118 SER A O 1
ATOM 793 N N . ALA A 1 119 ? 11.675 -7.480 -10.808 1.00 85.25 119 ALA A N 1
ATOM 794 C CA . ALA A 1 119 ? 12.479 -6.283 -11.080 1.00 85.25 119 ALA A CA 1
ATOM 795 C C . ALA A 1 119 ? 12.730 -6.061 -12.581 1.00 85.25 119 ALA A C 1
ATOM 797 O O . ALA A 1 119 ? 12.623 -4.940 -13.064 1.00 85.25 119 ALA A O 1
ATOM 798 N N . ALA A 1 120 ? 12.949 -7.135 -13.345 1.00 86.62 120 ALA A N 1
ATOM 799 C CA . ALA A 1 120 ? 13.171 -7.065 -14.791 1.00 86.62 120 ALA A CA 1
ATOM 800 C C . ALA A 1 120 ? 11.964 -6.520 -15.580 1.00 86.62 120 ALA A C 1
ATOM 802 O O . ALA A 1 120 ? 12.117 -6.047 -16.700 1.00 86.62 120 ALA A O 1
ATOM 803 N N . ARG A 1 121 ? 10.753 -6.577 -15.008 1.00 88.12 121 ARG A N 1
ATOM 804 C CA . ARG A 1 121 ? 9.532 -6.009 -15.607 1.00 88.12 121 ARG A CA 1
ATOM 805 C C . ARG A 1 121 ? 9.276 -4.563 -15.188 1.00 88.12 121 ARG A C 1
ATOM 807 O O . ARG A 1 121 ? 8.259 -3.985 -15.576 1.00 88.12 121 ARG A O 1
ATOM 814 N N . CYS A 1 122 ? 10.163 -3.986 -14.385 1.00 87.81 122 CYS A N 1
ATOM 815 C CA . CYS A 1 122 ? 10.148 -2.572 -14.058 1.00 87.81 122 CYS A CA 1
ATOM 816 C C . CYS A 1 122 ? 10.872 -1.781 -15.153 1.00 87.81 122 CYS A C 1
ATOM 818 O O . CYS A 1 122 ? 11.979 -1.290 -14.967 1.00 87.81 122 CYS A O 1
ATOM 820 N N . THR A 1 123 ? 10.253 -1.715 -16.331 1.00 83.44 123 THR A N 1
ATOM 821 C CA . THR A 1 123 ? 10.815 -1.032 -17.500 1.00 83.44 123 THR A CA 1
ATOM 822 C C . THR A 1 123 ? 10.141 0.325 -17.706 1.00 83.44 123 THR A C 1
ATOM 824 O O . THR A 1 123 ? 8.904 0.386 -17.665 1.00 83.44 123 THR A O 1
ATOM 827 N N . PRO A 1 124 ? 10.905 1.400 -17.961 1.00 80.44 124 PRO A N 1
ATOM 828 C CA . PRO A 1 124 ? 10.334 2.699 -18.285 1.00 80.44 124 PRO A CA 1
ATOM 829 C C . PRO A 1 124 ? 9.769 2.742 -19.710 1.00 80.44 124 PRO A C 1
ATOM 831 O O . PRO A 1 124 ? 10.049 1.881 -20.544 1.00 80.44 124 PRO A O 1
ATOM 834 N N . PHE A 1 125 ? 8.990 3.785 -20.000 1.00 80.00 125 PHE A N 1
ATOM 835 C CA . PHE A 1 125 ? 8.697 4.175 -21.381 1.00 80.00 125 PHE A CA 1
ATOM 836 C C . PHE A 1 125 ? 9.954 4.754 -22.068 1.00 80.00 125 PHE A C 1
ATOM 838 O O . PHE A 1 125 ? 10.891 5.163 -21.379 1.00 80.00 125 PHE A O 1
ATOM 845 N N . PRO A 1 126 ? 10.004 4.829 -23.413 1.00 80.81 126 PRO A N 1
ATOM 846 C CA . PRO A 1 126 ? 11.123 5.464 -24.110 1.00 80.81 126 PRO A CA 1
ATOM 847 C C . PRO A 1 126 ? 11.364 6.899 -23.615 1.00 80.81 126 PRO A C 1
ATOM 849 O O . PRO A 1 126 ? 10.419 7.684 -23.517 1.00 80.81 126 PRO A O 1
ATOM 852 N N . ASN A 1 127 ? 12.625 7.244 -23.330 1.00 78.06 127 ASN A N 1
ATOM 853 C CA . ASN A 1 127 ? 13.047 8.546 -22.787 1.00 78.06 127 ASN A CA 1
ATOM 854 C C . ASN A 1 127 ? 12.422 8.897 -21.422 1.00 78.06 127 ASN A C 1
ATOM 856 O O . ASN A 1 127 ? 12.072 10.056 -21.180 1.00 78.06 127 ASN A O 1
ATOM 860 N N . ARG A 1 128 ? 12.212 7.900 -20.557 1.00 80.81 128 ARG A N 1
ATOM 861 C CA . ARG A 1 128 ? 11.622 8.049 -19.219 1.00 80.81 128 ARG A CA 1
ATOM 862 C C . ARG A 1 128 ? 12.351 7.193 -18.186 1.00 80.81 128 ARG A C 1
ATOM 864 O O . ARG A 1 128 ? 13.120 6.303 -18.544 1.00 80.81 128 ARG A O 1
ATOM 871 N N . SER A 1 129 ? 12.066 7.448 -16.912 1.00 79.75 129 SER A N 1
ATOM 872 C CA . SER A 1 129 ? 12.701 6.777 -15.776 1.00 79.75 129 SER A CA 1
ATOM 873 C C . SER A 1 129 ? 11.795 5.735 -15.119 1.00 79.75 129 SER A C 1
ATOM 875 O O . SER A 1 129 ? 10.574 5.901 -15.029 1.00 79.75 129 SER A O 1
ATOM 877 N N . ALA A 1 130 ? 12.404 4.649 -14.640 1.00 83.25 130 ALA A N 1
ATOM 878 C CA . ALA A 1 130 ? 11.771 3.660 -13.776 1.00 83.25 130 ALA A CA 1
ATOM 879 C C . ALA A 1 130 ? 12.770 3.123 -12.749 1.00 83.25 130 ALA A C 1
ATOM 881 O O . ALA A 1 130 ? 13.979 3.081 -12.990 1.00 83.25 130 ALA A O 1
ATOM 882 N N . CYS A 1 131 ? 12.248 2.703 -11.606 1.00 81.62 131 CYS A N 1
ATOM 883 C CA . CYS A 1 131 ? 13.022 2.178 -10.503 1.00 81.62 131 CYS A CA 1
ATOM 884 C C . CYS A 1 131 ? 12.219 1.201 -9.651 1.00 81.62 131 CYS A C 1
ATOM 886 O O . CYS A 1 131 ? 10.992 1.273 -9.544 1.00 81.62 131 CYS A O 1
ATOM 888 N N . VAL A 1 132 ? 12.945 0.290 -9.014 1.00 85.19 132 VAL A N 1
ATOM 889 C CA . VAL A 1 132 ? 12.387 -0.625 -8.023 1.00 85.19 132 VAL A CA 1
ATOM 890 C C . VAL A 1 132 ? 12.493 0.028 -6.648 1.00 85.19 132 VAL A C 1
ATOM 892 O O . VAL A 1 132 ? 13.552 0.538 -6.289 1.00 85.19 132 VAL A O 1
ATOM 895 N N . SER A 1 133 ? 11.395 0.022 -5.898 1.00 83.31 133 SER A N 1
ATOM 896 C CA . SER A 1 133 ? 11.354 0.499 -4.518 1.00 83.31 133 SER A CA 1
ATOM 897 C C . SER A 1 133 ? 11.738 -0.611 -3.539 1.00 83.31 133 SER A C 1
ATOM 899 O O . SER A 1 133 ? 11.451 -1.788 -3.759 1.00 83.31 133 SER A O 1
ATOM 901 N N . ASP A 1 134 ? 12.355 -0.205 -2.434 1.00 81.06 134 ASP A N 1
ATOM 902 C CA . ASP A 1 134 ? 12.646 -1.002 -1.242 1.00 81.06 134 ASP A CA 1
ATOM 903 C C . ASP A 1 134 ? 11.396 -1.315 -0.400 1.00 81.06 134 ASP A C 1
ATOM 905 O O . ASP A 1 134 ? 11.413 -2.200 0.458 1.00 81.06 134 ASP A O 1
ATOM 909 N N . ARG A 1 135 ? 10.289 -0.603 -0.638 1.00 84.69 135 ARG A N 1
ATOM 910 C CA . ARG A 1 135 ? 9.030 -0.796 0.080 1.00 84.69 135 ARG A CA 1
ATOM 911 C C . ARG A 1 135 ? 8.168 -1.876 -0.582 1.00 84.69 135 ARG A C 1
ATOM 913 O O . ARG A 1 135 ? 8.001 -1.877 -1.802 1.00 84.69 135 ARG A O 1
ATOM 920 N N . PRO A 1 136 ? 7.503 -2.739 0.210 1.00 83.62 136 PRO A N 1
ATOM 921 C CA . PRO A 1 136 ? 6.647 -3.795 -0.323 1.00 83.62 136 PRO A CA 1
ATOM 922 C C . PRO A 1 136 ? 5.298 -3.282 -0.846 1.00 83.62 136 PRO A C 1
ATOM 924 O O . PRO A 1 136 ? 4.596 -4.033 -1.510 1.00 83.62 136 PRO A O 1
ATOM 927 N N . SER A 1 137 ? 4.895 -2.033 -0.574 1.00 87.88 137 SER A N 1
ATOM 928 C CA . SER A 1 137 ? 3.625 -1.462 -1.048 1.00 87.88 137 SER A CA 1
ATOM 929 C C . SER A 1 137 ? 3.821 -0.166 -1.820 1.00 87.88 137 SER A C 1
ATOM 931 O O . SER A 1 137 ? 4.564 0.726 -1.414 1.00 87.88 137 SER A O 1
ATOM 933 N N . CYS A 1 138 ? 3.045 -0.004 -2.893 1.00 89.38 138 CYS A N 1
ATOM 934 C CA . CYS A 1 138 ? 2.999 1.237 -3.658 1.00 89.38 138 CYS A CA 1
ATOM 935 C C . CYS A 1 138 ? 2.531 2.463 -2.866 1.00 89.38 138 CYS A C 1
ATOM 937 O O . CYS A 1 138 ? 2.704 3.584 -3.344 1.00 89.38 138 CYS A O 1
ATOM 939 N N . CYS A 1 139 ? 1.874 2.271 -1.723 1.00 88.31 139 CYS A N 1
ATOM 940 C CA . CYS A 1 139 ? 1.487 3.388 -0.868 1.00 88.31 139 CYS A CA 1
ATOM 941 C C . CYS A 1 139 ? 2.662 3.969 -0.071 1.00 88.31 139 CYS A C 1
ATOM 943 O O . CYS A 1 139 ? 2.553 5.107 0.365 1.00 88.31 139 CYS A O 1
ATOM 945 N N . ASP A 1 140 ? 3.769 3.232 0.066 1.00 81.12 140 ASP A N 1
ATOM 946 C CA . ASP A 1 140 ? 4.969 3.682 0.793 1.00 81.12 140 ASP A CA 1
ATOM 947 C C . ASP A 1 140 ? 6.162 3.877 -0.152 1.00 81.12 140 ASP A C 1
ATOM 949 O O . ASP A 1 140 ? 7.065 4.661 0.124 1.00 81.12 140 ASP A O 1
ATOM 953 N N . ALA A 1 141 ? 6.138 3.204 -1.307 1.00 74.31 141 ALA A N 1
ATOM 954 C CA . ALA A 1 141 ? 7.179 3.265 -2.329 1.00 74.31 141 ALA A CA 1
ATOM 955 C C . ALA A 1 141 ? 7.407 4.661 -2.926 1.00 74.31 141 ALA A C 1
ATOM 957 O O . ALA A 1 141 ? 8.475 4.932 -3.465 1.00 74.31 141 ALA A O 1
ATOM 958 N N . ARG A 1 142 ? 6.409 5.550 -2.859 1.00 63.69 142 ARG A N 1
ATOM 959 C CA . ARG A 1 142 ? 6.556 6.930 -3.345 1.00 63.69 142 ARG A CA 1
ATOM 960 C C . ARG A 1 142 ? 7.287 7.849 -2.372 1.00 63.69 142 ARG A C 1
ATOM 962 O O . ARG A 1 142 ? 7.723 8.907 -2.788 1.00 63.69 142 ARG A O 1
ATOM 969 N N . THR A 1 143 ? 7.418 7.457 -1.108 1.00 55.22 143 THR A N 1
ATOM 970 C CA . THR A 1 143 ? 8.014 8.298 -0.063 1.00 55.22 143 THR A CA 1
ATOM 971 C C . THR A 1 143 ? 9.478 7.946 0.191 1.00 55.22 143 THR A C 1
ATOM 973 O O . THR A 1 143 ? 10.188 8.732 0.807 1.00 55.22 143 THR A O 1
ATOM 976 N N . SER A 1 144 ? 9.959 6.776 -0.257 1.00 49.03 144 SER A N 1
ATOM 977 C CA . SER A 1 144 ? 11.289 6.304 0.144 1.00 49.03 144 SER A CA 1
ATOM 978 C C . SER A 1 144 ? 12.459 6.952 -0.592 1.00 49.03 144 SER A C 1
ATOM 980 O O . SER A 1 144 ? 13.565 6.877 -0.077 1.00 49.03 144 SER A O 1
ATOM 982 N N . GLY A 1 145 ? 12.260 7.637 -1.726 1.00 46.81 145 GLY A N 1
ATOM 983 C CA . GLY A 1 145 ? 13.296 8.440 -2.402 1.00 46.81 145 GLY A CA 1
ATOM 984 C C . GLY A 1 145 ? 14.561 7.686 -2.867 1.00 46.81 145 GLY A C 1
ATOM 985 O O . GLY A 1 145 ? 15.356 8.220 -3.634 1.00 46.81 145 GLY A O 1
ATOM 986 N N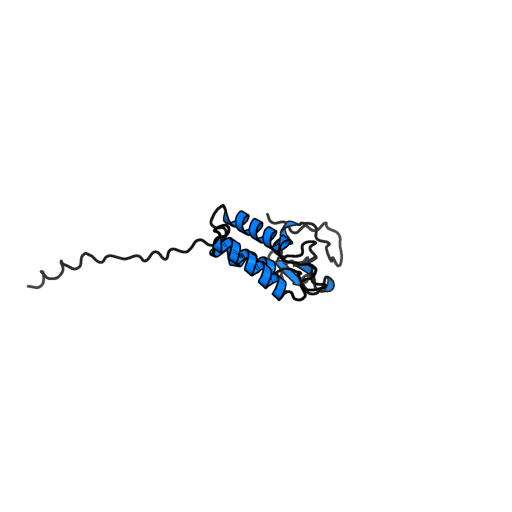 . THR A 1 146 ? 14.746 6.430 -2.470 1.00 48.00 146 THR A N 1
ATOM 987 C CA . THR A 1 146 ? 15.917 5.592 -2.722 1.00 48.00 146 THR A CA 1
ATOM 988 C C . THR A 1 146 ? 15.567 4.538 -3.756 1.00 48.00 146 THR A C 1
ATOM 990 O O . THR A 1 146 ? 15.325 3.366 -3.485 1.00 48.00 146 THR A O 1
ATOM 993 N N . CYS A 1 147 ? 15.519 4.992 -4.995 1.00 54.19 147 CYS A N 1
ATOM 994 C CA . CYS A 1 147 ? 15.301 4.151 -6.151 1.00 54.19 147 CYS A CA 1
ATOM 995 C C . CYS A 1 147 ? 16.648 3.812 -6.795 1.00 54.19 147 CYS A C 1
ATOM 997 O O . CYS A 1 147 ? 17.418 4.721 -7.089 1.00 54.19 147 CYS A O 1
ATOM 999 N N . THR A 1 148 ? 16.940 2.534 -7.061 1.00 50.75 148 THR A N 1
ATOM 1000 C CA . THR A 1 148 ? 18.050 2.171 -7.962 1.00 50.75 148 THR A CA 1
ATOM 1001 C C . THR A 1 148 ? 17.563 2.358 -9.400 1.00 50.75 148 THR A C 1
ATOM 1003 O O . THR A 1 148 ? 16.639 1.652 -9.819 1.00 50.75 148 THR A O 1
ATOM 1006 N N . PRO A 1 149 ? 18.102 3.325 -10.161 1.00 53.69 149 PRO A N 1
ATOM 1007 C CA . PRO A 1 149 ? 17.641 3.556 -11.518 1.00 53.69 149 PRO A CA 1
ATOM 1008 C C . PRO A 1 149 ? 18.144 2.436 -12.435 1.00 53.69 149 PRO A C 1
ATOM 1010 O O . PRO A 1 149 ? 19.328 2.098 -12.440 1.00 53.69 149 PRO A O 1
ATOM 1013 N N . VAL A 1 150 ? 17.247 1.862 -13.240 1.00 52.69 150 VAL A N 1
ATOM 1014 C CA . VAL A 1 150 ? 17.630 0.988 -14.359 1.00 52.69 150 VAL A CA 1
ATOM 1015 C C . VAL A 1 150 ? 17.885 1.895 -15.563 1.00 52.69 150 VAL A C 1
ATOM 1017 O O . VAL A 1 150 ? 17.040 2.034 -16.443 1.00 52.69 150 VAL A O 1
ATOM 1020 N N . THR A 1 151 ? 19.015 2.603 -15.571 1.00 51.56 151 THR A N 1
ATOM 1021 C CA . THR A 1 151 ? 19.348 3.529 -16.666 1.00 51.56 151 THR A CA 1
ATOM 1022 C C . THR A 1 151 ? 20.122 2.806 -17.761 1.00 51.56 151 THR A C 1
ATOM 1024 O O . THR A 1 151 ? 21.220 2.306 -17.526 1.00 51.56 151 THR A O 1
ATOM 1027 N N . THR A 1 152 ? 19.600 2.810 -18.990 1.00 48.97 152 THR A N 1
ATOM 1028 C CA . THR A 1 152 ? 20.423 2.624 -20.194 1.00 48.97 152 THR A CA 1
ATOM 1029 C C . THR A 1 152 ? 20.897 4.008 -20.670 1.00 48.97 152 THR A C 1
ATOM 1031 O O . THR A 1 152 ? 20.171 4.719 -21.350 1.00 48.97 152 THR A O 1
ATOM 1034 N N . SER A 1 153 ? 22.124 4.355 -20.261 1.00 47.03 153 SER A N 1
ATOM 1035 C CA . SER A 1 153 ? 23.034 5.418 -20.740 1.00 47.03 153 SER A CA 1
ATOM 1036 C C . SER A 1 153 ? 22.793 6.923 -20.469 1.00 47.03 153 SER A C 1
ATOM 1038 O O . SER A 1 153 ? 21.736 7.490 -20.713 1.00 47.03 153 SER A O 1
ATOM 1040 N N . THR A 1 154 ? 23.931 7.537 -20.095 1.00 44.16 154 THR A N 1
ATOM 1041 C CA . THR A 1 154 ? 24.377 8.950 -20.121 1.00 44.16 154 THR A CA 1
ATOM 1042 C C . THR A 1 154 ? 23.938 9.894 -18.989 1.00 44.16 154 THR A C 1
ATOM 1044 O O . THR A 1 154 ? 22.952 10.614 -19.067 1.00 44.16 154 THR A O 1
ATOM 1047 N N . THR A 1 155 ? 24.785 9.898 -17.952 1.00 51.56 155 THR A N 1
ATOM 1048 C CA . THR A 1 155 ? 25.274 11.026 -17.134 1.00 51.56 155 THR A CA 1
ATOM 1049 C C . THR A 1 155 ? 24.377 12.259 -16.990 1.00 51.56 155 THR A C 1
ATOM 1051 O O . THR A 1 155 ? 24.637 13.271 -17.623 1.00 51.56 155 THR A O 1
ATOM 1054 N N . LEU A 1 156 ? 23.423 12.203 -16.057 1.00 43.81 156 LEU A N 1
ATOM 1055 C CA . LEU A 1 156 ? 23.032 13.287 -15.141 1.00 43.81 156 LEU A CA 1
ATOM 1056 C C . LEU A 1 156 ? 22.382 12.627 -13.899 1.00 43.81 156 LEU A C 1
ATOM 1058 O O . LEU A 1 156 ? 21.679 11.623 -14.069 1.00 43.81 156 LEU A O 1
ATOM 1062 N N . PRO A 1 157 ? 22.617 13.119 -12.664 1.00 42.59 157 PRO A N 1
ATOM 1063 C CA . PRO A 1 157 ? 21.972 12.584 -11.465 1.00 42.59 157 PRO A CA 1
ATOM 1064 C C . PRO A 1 157 ? 20.453 12.765 -11.587 1.00 42.59 157 PRO A C 1
ATOM 1066 O O . PRO A 1 157 ? 19.954 13.887 -11.587 1.00 42.59 157 PRO A O 1
ATOM 1069 N N . HIS A 1 158 ? 19.724 11.661 -11.762 1.00 48.84 158 HIS A N 1
ATOM 1070 C CA . HIS A 1 158 ? 18.268 11.687 -11.885 1.00 48.84 158 HIS A CA 1
ATOM 1071 C C . HIS A 1 158 ? 17.611 11.812 -10.502 1.00 48.84 158 HIS A C 1
ATOM 1073 O O . HIS A 1 158 ? 18.066 11.158 -9.559 1.00 48.84 158 HIS A O 1
ATOM 1079 N N . PRO A 1 159 ? 16.550 12.629 -10.374 1.00 48.75 159 PRO A N 1
ATOM 1080 C CA . PRO A 1 159 ? 15.896 12.880 -9.101 1.00 48.75 159 PRO A CA 1
ATOM 1081 C C . PRO A 1 159 ? 15.194 11.627 -8.569 1.00 48.75 159 PRO A C 1
ATOM 1083 O O . PRO A 1 159 ? 14.658 10.805 -9.316 1.00 48.75 159 PRO A O 1
ATOM 1086 N N . ALA A 1 160 ? 15.217 11.511 -7.244 1.00 50.56 160 ALA A N 1
ATOM 1087 C CA . ALA A 1 160 ? 14.415 10.584 -6.466 1.00 50.56 160 ALA A CA 1
ATOM 1088 C C . ALA A 1 160 ? 12.919 10.709 -6.813 1.00 50.56 160 ALA A C 1
ATOM 1090 O O . ALA A 1 160 ? 12.475 11.711 -7.369 1.00 50.56 160 ALA A O 1
ATOM 1091 N N . CYS A 1 161 ? 12.120 9.701 -6.449 1.00 46.62 161 CYS A N 1
ATOM 1092 C CA . CYS A 1 161 ? 10.666 9.858 -6.399 1.00 46.62 161 CYS A CA 1
ATOM 1093 C C . CYS A 1 161 ? 10.332 10.887 -5.302 1.00 46.62 161 CYS A C 1
ATOM 1095 O O . CYS A 1 161 ? 10.129 10.506 -4.154 1.00 46.62 161 CYS A O 1
ATOM 1097 N N . THR A 1 162 ? 10.368 12.175 -5.626 1.00 42.72 162 THR A N 1
ATOM 1098 C CA . THR A 1 162 ? 9.951 13.277 -4.752 1.00 42.72 162 THR A CA 1
ATOM 1099 C C . THR A 1 162 ? 8.626 13.837 -5.257 1.00 42.72 162 THR A C 1
ATOM 1101 O O . THR A 1 162 ? 8.468 14.036 -6.460 1.00 42.72 162 THR A O 1
ATOM 1104 N N . ASP A 1 163 ? 7.684 14.061 -4.343 1.00 38.97 163 ASP A N 1
ATOM 1105 C CA . ASP A 1 163 ? 6.582 15.014 -4.534 1.00 38.97 163 ASP A CA 1
ATOM 1106 C C . ASP A 1 163 ? 7.098 16.424 -4.166 1.00 38.97 163 ASP A C 1
ATOM 1108 O O . ASP A 1 163 ? 8.032 16.525 -3.363 1.00 38.97 163 ASP A O 1
ATOM 1112 N N . ASP A 1 164 ? 6.520 17.460 -4.791 1.00 34.69 164 ASP A N 1
ATOM 1113 C CA . ASP A 1 164 ? 6.741 18.900 -4.519 1.00 34.69 164 ASP A CA 1
ATOM 1114 C C . ASP A 1 164 ? 6.733 19.259 -3.018 1.00 34.69 164 ASP A C 1
ATOM 1116 O O . ASP A 1 164 ? 5.820 18.792 -2.289 1.00 34.69 164 ASP A O 1
#

Sequence (164 aa):
MRFLVSALIGCALVLTGARVAGAACGDRPGDPGAVAATRAAADAGCDCATAARHGAYVDCAAGVANEAVRTGQLRRGCRAAVVRCAARSTCGVPGAVACCFEPGGAAAGLFKCAIRSSAARCTPFPNRSACVSDRPSCCDARTSGTCTPVTTSTTLPHPACTDD